Protein AF-A0A3D1IWL3-F1 (afdb_monomer_lite)

Foldseek 3Di:
DPFQKDKDWDFDQDPVPRDGFIKIKIWHDDPPDIDIDIDTDD

Sequence (42 aa):
SGKGKGWVDYKWPNPATKILEAKSSYVERYEDVYVGCGIYKK

pLDDT: mean 82.06, std 10.18, range [46.25, 90.62]

Secondary structure (DSSP, 8-state):
---SEEEEEEEEE-TTT--EEEEEEEEEEETTEEEEEEEE--

Radius of gyration: 12.48 Å; chains: 1; bounding box: 26×12×38 Å

Structure (mmCIF, N/CA/C/O backbone):
data_AF-A0A3D1IWL3-F1
#
_entry.id   AF-A0A3D1IWL3-F1
#
loop_
_atom_site.group_PDB
_atom_site.id
_atom_site.type_symbol
_atom_site.label_atom_id
_atom_site.label_alt_id
_atom_site.label_comp_id
_atom_site.label_asym_id
_atom_site.label_entity_id
_atom_site.label_seq_id
_atom_site.pdbx_PDB_ins_code
_atom_site.Cartn_x
_atom_site.Cartn_y
_atom_site.Cartn_z
_atom_site.occupancy
_atom_site.B_iso_or_equiv
_atom_site.auth_seq_id
_atom_site.auth_comp_id
_atom_site.auth_asym_id
_atom_site.auth_atom_id
_atom_site.pdbx_PDB_model_num
ATOM 1 N N . SER A 1 1 ? -4.648 2.239 22.988 1.00 46.25 1 SER A N 1
ATOM 2 C CA . SER A 1 1 ? -5.035 3.076 21.834 1.00 46.25 1 SER A CA 1
ATOM 3 C C . SER A 1 1 ? -4.243 2.676 20.595 1.00 46.25 1 SER A C 1
ATOM 5 O O . SER A 1 1 ? -3.230 3.290 20.283 1.00 46.25 1 SER A O 1
ATOM 7 N N . GLY A 1 2 ? -4.637 1.580 19.938 1.00 48.97 2 GLY A N 1
ATOM 8 C CA . GLY A 1 2 ? -3.972 1.099 18.723 1.00 48.97 2 GLY A CA 1
ATOM 9 C C . GLY A 1 2 ? -4.411 1.947 17.539 1.00 48.97 2 GLY A C 1
ATOM 10 O O . GLY A 1 2 ? -5.599 2.031 17.251 1.00 48.97 2 GLY A O 1
ATOM 11 N N . LYS A 1 3 ? -3.465 2.645 16.914 1.00 64.69 3 LYS A N 1
ATOM 12 C CA 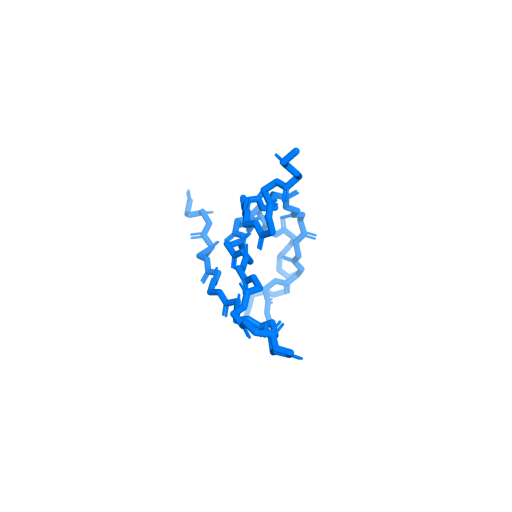. LYS A 1 3 ? -3.711 3.588 15.824 1.00 64.69 3 LYS A CA 1
ATOM 13 C C . LYS A 1 3 ? -4.274 2.799 14.644 1.00 64.69 3 LYS A C 1
ATOM 15 O O . LYS A 1 3 ? -3.517 2.116 13.966 1.00 64.69 3 LYS A O 1
ATOM 20 N N . GLY A 1 4 ? -5.577 2.893 14.388 1.00 73.12 4 GLY A N 1
ATOM 21 C CA . GLY A 1 4 ? -6.224 2.329 13.198 1.00 73.12 4 GLY A CA 1
ATOM 22 C C . GLY A 1 4 ? -5.771 2.999 11.899 1.00 73.12 4 GLY A C 1
ATOM 23 O O . GLY A 1 4 ? -6.546 3.071 10.965 1.00 73.12 4 GLY A O 1
ATOM 24 N N . LYS A 1 5 ? -4.557 3.551 11.853 1.00 84.75 5 LYS A N 1
ATOM 25 C CA . LYS A 1 5 ? -4.004 4.316 10.751 1.00 84.75 5 LYS A CA 1
ATOM 26 C C . LYS A 1 5 ? -2.494 4.148 10.669 1.00 84.75 5 LYS A C 1
ATOM 28 O O . LYS A 1 5 ? -1.828 4.086 11.706 1.00 84.75 5 LYS A O 1
ATOM 33 N N . GLY A 1 6 ? -1.952 4.119 9.458 1.00 88.56 6 GLY A N 1
ATOM 34 C CA . GLY A 1 6 ? -0.518 3.974 9.248 1.00 88.56 6 GLY A CA 1
ATOM 35 C C . GLY A 1 6 ? -0.106 3.903 7.785 1.00 88.56 6 GLY A C 1
ATOM 36 O O . GLY A 1 6 ? -0.931 3.760 6.887 1.00 88.56 6 GLY A O 1
ATOM 37 N N . TRP A 1 7 ? 1.202 3.999 7.569 1.00 89.44 7 TRP A N 1
ATOM 38 C CA . TRP A 1 7 ? 1.828 3.767 6.274 1.00 89.44 7 TRP A CA 1
ATOM 39 C C . TRP A 1 7 ? 2.318 2.327 6.185 1.00 89.44 7 TRP A C 1
ATOM 41 O O . TRP A 1 7 ? 2.877 1.792 7.141 1.00 89.44 7 TRP A O 1
ATOM 51 N N . VAL A 1 8 ? 2.109 1.720 5.023 1.00 87.50 8 VAL A N 1
ATOM 52 C CA . VAL A 1 8 ? 2.588 0.388 4.670 1.00 87.50 8 VAL A CA 1
ATOM 53 C C . VAL A 1 8 ? 3.465 0.523 3.434 1.00 87.50 8 VAL A C 1
ATOM 55 O O . VAL A 1 8 ? 2.988 0.889 2.357 1.00 87.50 8 VAL A O 1
ATOM 58 N N . ASP A 1 9 ? 4.750 0.232 3.592 1.00 88.38 9 ASP A N 1
ATOM 59 C CA . ASP A 1 9 ? 5.718 0.174 2.502 1.00 88.38 9 ASP A CA 1
ATOM 60 C C . ASP A 1 9 ? 5.847 -1.270 2.008 1.00 88.38 9 ASP A C 1
ATOM 62 O O . ASP A 1 9 ? 6.114 -2.187 2.785 1.00 88.38 9 ASP A O 1
ATOM 66 N N . TYR A 1 10 ? 5.658 -1.485 0.709 1.00 84.62 10 TYR A N 1
ATOM 67 C CA . TYR A 1 10 ? 5.790 -2.796 0.076 1.00 84.62 10 TYR A CA 1
ATOM 68 C C . TYR A 1 10 ? 6.276 -2.657 -1.364 1.00 84.62 10 TYR A C 1
ATOM 70 O O . TYR A 1 10 ? 6.201 -1.595 -1.978 1.00 84.62 10 TYR A O 1
ATOM 78 N N . LYS A 1 11 ? 6.801 -3.747 -1.919 1.00 84.69 11 LYS A N 1
ATOM 79 C CA . LYS A 1 11 ? 7.173 -3.808 -3.332 1.00 84.69 11 LYS A CA 1
ATOM 80 C C . LYS A 1 11 ? 6.013 -4.400 -4.120 1.00 84.69 11 LYS A C 1
ATOM 82 O O . LYS A 1 11 ? 5.514 -5.461 -3.752 1.00 84.69 11 LYS A O 1
ATOM 87 N N . TRP A 1 12 ? 5.581 -3.728 -5.182 1.00 83.75 12 TRP A N 1
ATOM 88 C CA . TRP A 1 12 ? 4.461 -4.183 -6.004 1.00 83.75 12 TRP A CA 1
ATOM 89 C C . TRP A 1 12 ? 4.775 -4.016 -7.490 1.00 83.75 12 TRP A C 1
ATOM 91 O O . TRP A 1 12 ? 5.325 -2.980 -7.871 1.00 83.75 12 TRP A O 1
ATOM 101 N N . PRO A 1 13 ? 4.433 -4.999 -8.342 1.00 82.88 13 PRO A N 1
ATOM 102 C CA . PRO A 1 13 ? 4.613 -4.861 -9.778 1.00 82.88 13 PRO A CA 1
ATOM 103 C C . PRO A 1 13 ? 3.707 -3.749 -10.307 1.00 82.88 13 PRO A C 1
ATOM 105 O O . PRO A 1 13 ? 2.483 -3.790 -10.155 1.00 82.88 13 PRO A O 1
ATOM 108 N N . ASN A 1 14 ? 4.300 -2.733 -10.925 1.00 76.81 14 ASN A N 1
ATOM 109 C CA . ASN A 1 14 ? 3.535 -1.681 -11.575 1.00 76.81 14 ASN A CA 1
ATOM 110 C C . ASN A 1 14 ? 2.821 -2.267 -12.809 1.00 76.81 14 ASN A C 1
ATOM 112 O O . ASN A 1 14 ? 3.488 -2.833 -13.676 1.00 76.81 14 ASN A O 1
ATOM 116 N N . PRO A 1 15 ? 1.483 -2.163 -12.920 1.00 78.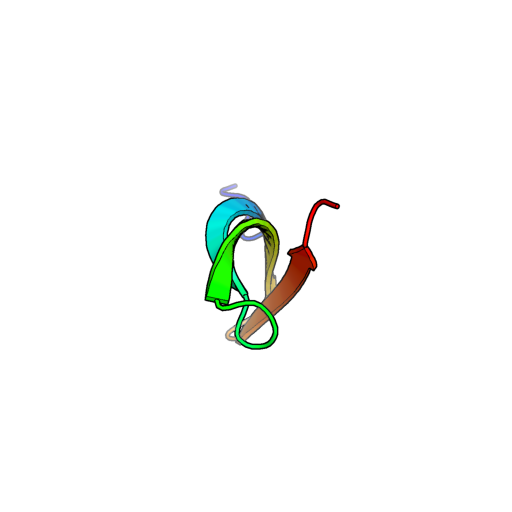75 15 PRO A N 1
ATOM 117 C CA . PRO A 1 15 ? 0.747 -2.753 -14.038 1.00 78.75 15 PRO A CA 1
ATOM 118 C C . PRO A 1 15 ? 1.123 -2.147 -15.399 1.00 78.75 15 PRO A C 1
ATOM 120 O O . PRO A 1 15 ? 0.962 -2.819 -16.414 1.00 78.75 15 PRO A O 1
ATOM 123 N N . ALA A 1 16 ? 1.649 -0.916 -15.430 1.00 82.56 16 ALA A N 1
ATOM 124 C CA . ALA A 1 16 ? 2.079 -0.251 -16.659 1.00 82.56 16 ALA A CA 1
ATOM 125 C C . ALA A 1 16 ? 3.470 -0.710 -17.134 1.00 82.56 16 ALA A C 1
ATOM 127 O O . ALA A 1 16 ? 3.675 -0.881 -18.332 1.00 82.56 16 ALA A O 1
ATOM 128 N N . THR A 1 17 ? 4.423 -0.919 -16.219 1.00 82.06 17 THR A N 1
ATOM 129 C CA . THR A 1 17 ? 5.831 -1.216 -16.571 1.00 82.06 17 THR A CA 1
ATOM 130 C C . THR A 1 17 ? 6.235 -2.669 -16.317 1.00 82.06 17 THR A C 1
ATOM 132 O O . THR A 1 17 ? 7.262 -3.116 -16.817 1.00 82.06 17 THR A O 1
ATOM 135 N N . LYS A 1 18 ? 5.442 -3.418 -15.540 1.00 82.38 18 LYS A N 1
ATOM 136 C CA . LYS A 1 18 ? 5.756 -4.750 -14.988 1.00 82.38 18 LYS A CA 1
ATOM 137 C C . LYS A 1 18 ? 7.022 -4.807 -14.126 1.00 82.38 18 LYS A C 1
ATOM 139 O O . LYS A 1 18 ? 7.491 -5.895 -13.800 1.00 82.38 18 LYS A O 1
ATOM 144 N N . ILE A 1 19 ? 7.553 -3.657 -13.720 1.00 83.31 19 ILE A N 1
ATOM 145 C CA . ILE A 1 19 ? 8.721 -3.574 -12.846 1.00 83.31 19 ILE A CA 1
ATOM 146 C C . ILE A 1 19 ? 8.253 -3.661 -11.392 1.00 83.31 19 ILE A C 1
ATOM 148 O O . ILE A 1 19 ? 7.224 -3.094 -11.019 1.00 83.31 19 ILE A O 1
ATOM 152 N N . LEU A 1 20 ? 9.001 -4.400 -10.571 1.00 84.06 20 LEU A N 1
ATOM 153 C CA . LEU A 1 20 ? 8.779 -4.463 -9.131 1.00 84.06 20 LEU A CA 1
ATOM 154 C C . LEU A 1 20 ? 9.278 -3.160 -8.490 1.00 84.06 20 LEU A C 1
ATOM 156 O O . LEU A 1 20 ? 10.472 -3.004 -8.240 1.00 84.06 20 LEU A O 1
ATOM 160 N N . GLU A 1 21 ? 8.359 -2.235 -8.227 1.00 83.50 21 GLU A N 1
ATOM 161 C CA . GLU A 1 21 ? 8.675 -0.905 -7.700 1.00 83.50 21 GLU A CA 1
ATOM 162 C C . GLU A 1 21 ? 8.294 -0.783 -6.221 1.00 83.50 21 GLU A C 1
ATOM 164 O O . GLU A 1 21 ? 7.412 -1.486 -5.715 1.00 83.50 21 GLU A O 1
ATOM 169 N N . ALA A 1 22 ? 8.978 0.114 -5.508 1.00 86.69 22 ALA A N 1
ATOM 170 C CA . ALA A 1 22 ? 8.638 0.436 -4.131 1.00 86.69 22 ALA A CA 1
ATOM 171 C C . ALA A 1 22 ? 7.373 1.305 -4.096 1.00 86.69 22 ALA A C 1
ATOM 173 O O . ALA A 1 22 ? 7.294 2.369 -4.714 1.00 86.69 22 ALA A O 1
ATOM 174 N N . LYS A 1 23 ? 6.377 0.858 -3.337 1.00 86.44 23 LYS A N 1
ATOM 175 C CA . LYS A 1 23 ? 5.102 1.542 -3.155 1.00 86.44 23 LYS A CA 1
ATOM 176 C C . LYS A 1 23 ? 4.857 1.781 -1.672 1.00 86.44 23 LYS A C 1
ATOM 178 O O . LYS A 1 23 ? 5.110 0.914 -0.840 1.00 86.44 23 LYS A O 1
ATOM 183 N N . SER A 1 24 ? 4.313 2.946 -1.352 1.00 89.62 24 SER A N 1
ATOM 184 C CA . SER A 1 24 ? 3.844 3.268 -0.004 1.00 89.62 24 SER A CA 1
ATOM 185 C C . SER A 1 24 ? 2.345 3.482 -0.058 1.00 89.62 24 SER A C 1
ATOM 187 O O . SER A 1 24 ? 1.864 4.268 -0.871 1.00 89.62 24 SER A O 1
ATOM 189 N N . SER A 1 25 ? 1.590 2.778 0.779 1.00 89.94 25 SER A N 1
ATOM 190 C CA . SER A 1 25 ? 0.146 2.978 0.921 1.00 89.94 25 SER A CA 1
ATOM 191 C C . SER A 1 25 ? -0.197 3.378 2.344 1.00 89.94 25 SER A C 1
ATOM 193 O O . SER A 1 25 ? 0.177 2.695 3.290 1.00 89.94 25 SER A O 1
ATOM 195 N N . TYR A 1 26 ? -0.899 4.492 2.489 1.00 89.75 26 TYR A N 1
ATOM 196 C CA . TYR A 1 26 ? -1.538 4.881 3.732 1.00 89.75 26 TYR A CA 1
ATOM 197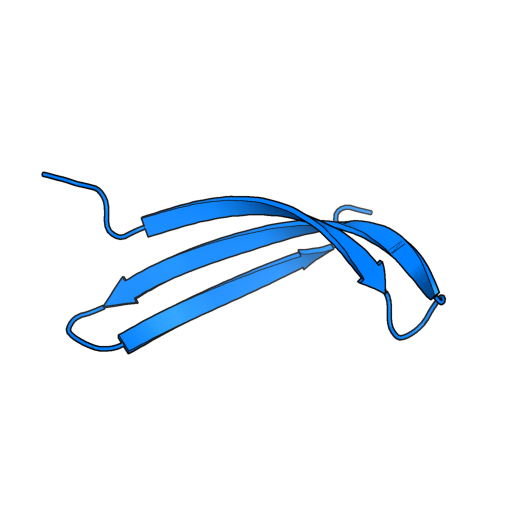 C C . TYR A 1 26 ? -2.857 4.132 3.863 1.00 89.75 26 TYR A C 1
ATOM 199 O O . TYR A 1 26 ? -3.625 4.077 2.902 1.00 89.75 26 TYR A O 1
ATOM 207 N N . VAL A 1 27 ? -3.112 3.569 5.038 1.00 90.62 27 VAL A N 1
ATOM 208 C CA . VAL A 1 27 ? -4.368 2.906 5.385 1.00 90.62 27 VAL A CA 1
ATOM 209 C C . VAL A 1 27 ? -4.891 3.538 6.663 1.00 90.62 27 VAL A C 1
ATOM 211 O O . VAL A 1 27 ? -4.136 3.698 7.619 1.00 90.62 27 VAL A O 1
ATOM 214 N N . GLU A 1 28 ? -6.175 3.874 6.687 1.00 89.81 28 GLU A N 1
ATOM 215 C CA . GLU A 1 28 ? -6.880 4.405 7.847 1.00 89.81 28 GLU A CA 1
ATOM 216 C C . GLU A 1 28 ? -8.256 3.750 7.979 1.00 89.81 28 GLU A C 1
ATOM 218 O O . GLU A 1 28 ? -9.022 3.654 7.024 1.00 89.81 28 GLU A O 1
ATOM 223 N N . ARG A 1 29 ? -8.559 3.276 9.184 1.00 87.94 29 ARG A N 1
ATOM 224 C CA . ARG A 1 29 ? -9.866 2.780 9.583 1.00 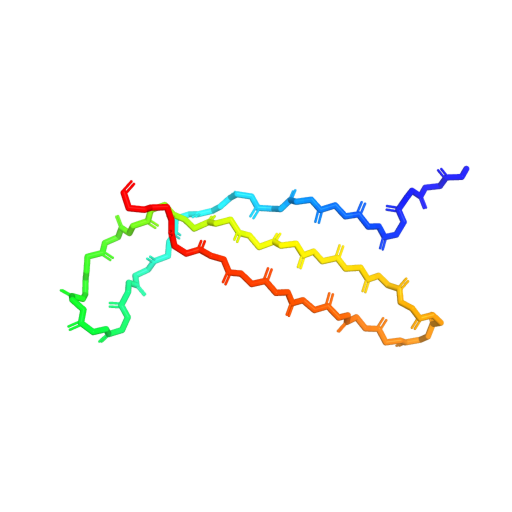87.94 29 ARG A CA 1
ATOM 225 C C . ARG A 1 29 ? -10.705 3.969 10.025 1.00 87.94 29 ARG A C 1
ATOM 227 O O . ARG A 1 29 ? -10.354 4.650 10.989 1.00 87.94 29 ARG A O 1
ATOM 234 N N . TYR A 1 30 ? -11.830 4.152 9.355 1.00 84.62 30 TYR A N 1
ATOM 235 C CA . TYR A 1 30 ? -12.860 5.103 9.729 1.00 84.62 30 TYR A CA 1
ATOM 236 C C . TYR A 1 30 ? -14.132 4.310 10.015 1.00 84.62 30 TYR A C 1
ATOM 238 O O . TYR A 1 30 ? -14.653 3.649 9.123 1.00 84.62 30 TYR A O 1
ATOM 246 N N . GLU A 1 31 ? -14.578 4.314 11.272 1.00 86.00 31 GLU A N 1
ATOM 247 C CA . GLU A 1 31 ? -15.715 3.506 11.739 1.00 86.00 31 GLU A CA 1
ATOM 248 C C . GLU A 1 31 ? -15.545 2.011 11.384 1.00 86.00 31 GLU A C 1
ATOM 250 O O . GLU A 1 31 ? -14.675 1.332 11.949 1.00 86.00 31 GLU A O 1
ATOM 255 N N . ASP A 1 32 ? -16.329 1.516 10.425 1.00 87.31 32 ASP A N 1
ATOM 256 C CA . ASP A 1 32 ? -16.332 0.131 9.946 1.00 87.31 32 ASP A CA 1
ATOM 257 C C . ASP A 1 32 ? -15.719 -0.045 8.551 1.00 87.31 32 ASP A C 1
ATOM 259 O O . ASP A 1 32 ? -15.695 -1.155 8.016 1.00 87.31 32 ASP A O 1
ATOM 263 N N . VAL A 1 33 ? -15.171 1.027 7.968 1.00 88.50 33 VAL A N 1
ATOM 264 C CA . VAL A 1 33 ? -14.522 0.996 6.653 1.00 88.50 33 VAL A CA 1
ATOM 265 C C . VAL A 1 33 ? -13.016 1.222 6.749 1.00 88.50 33 VAL A C 1
ATOM 267 O O . VAL A 1 33 ? -12.506 1.905 7.639 1.00 88.50 33 VAL A O 1
ATOM 270 N N . TYR A 1 34 ? -12.287 0.646 5.793 1.00 87.75 34 TYR A N 1
ATOM 271 C CA . TYR A 1 34 ? -10.860 0.885 5.599 1.00 87.75 34 TYR A CA 1
ATOM 272 C C . TYR A 1 34 ? -10.661 1.740 4.353 1.00 87.75 34 TYR A C 1
ATOM 274 O O . TYR A 1 34 ? -10.992 1.325 3.243 1.00 87.75 34 TYR A O 1
ATOM 282 N N . VAL A 1 35 ? -10.098 2.928 4.541 1.00 89.00 35 VAL A N 1
ATOM 283 C CA . VAL A 1 35 ? -9.725 3.844 3.468 1.00 89.00 35 VAL A CA 1
ATOM 284 C C . VAL A 1 35 ? -8.231 3.703 3.220 1.00 89.00 35 VAL A C 1
ATOM 286 O O . VAL A 1 35 ? -7.433 3.716 4.157 1.00 89.00 35 VAL A O 1
ATOM 289 N N . GLY A 1 36 ? -7.842 3.553 1.955 1.00 89.94 36 GLY A N 1
ATOM 290 C CA . GLY A 1 36 ? -6.446 3.412 1.564 1.00 89.94 36 GLY A CA 1
ATOM 291 C C . GLY A 1 36 ? -6.087 4.285 0.368 1.00 89.94 36 GLY A C 1
ATOM 292 O O . GLY A 1 36 ? -6.805 4.289 -0.628 1.00 89.94 36 GLY A O 1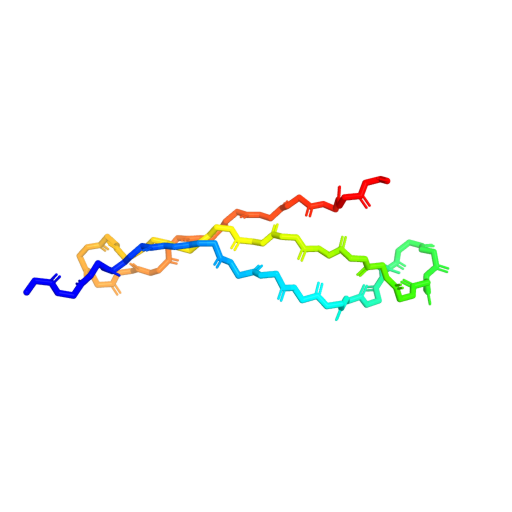
ATOM 293 N N . CYS A 1 37 ? -4.951 4.977 0.445 1.00 88.31 37 CYS A N 1
ATOM 294 C CA . CYS A 1 37 ? -4.365 5.733 -0.665 1.00 88.31 37 CYS A CA 1
ATOM 295 C C . CYS A 1 37 ? -2.890 5.368 -0.808 1.00 88.31 37 CYS A C 1
ATOM 297 O O . CYS A 1 37 ? -2.170 5.294 0.184 1.00 88.31 37 CYS A O 1
ATOM 299 N N . GLY A 1 38 ? -2.417 5.154 -2.035 1.00 85.56 38 GLY A N 1
ATOM 300 C CA . GLY A 1 38 ? -1.037 4.744 -2.280 1.00 85.56 38 GLY A CA 1
ATOM 301 C C . GLY A 1 38 ? -0.326 5.583 -3.323 1.00 85.56 38 GLY A C 1
ATOM 302 O O . GLY A 1 38 ? -0.924 5.993 -4.314 1.00 85.56 38 GLY A O 1
ATOM 303 N N . ILE A 1 39 ? 0.971 5.779 -3.103 1.00 83.19 39 ILE A N 1
ATOM 304 C CA . ILE A 1 39 ? 1.892 6.440 -4.022 1.00 83.19 39 ILE A CA 1
ATOM 305 C C . ILE A 1 39 ? 2.991 5.462 -4.435 1.00 83.19 39 ILE A C 1
ATOM 307 O O . ILE A 1 39 ? 3.505 4.695 -3.617 1.00 83.19 39 ILE A O 1
ATOM 311 N N . TYR A 1 40 ? 3.357 5.490 -5.712 1.00 76.19 40 TYR A N 1
ATOM 312 C CA . TYR A 1 40 ? 4.591 4.866 -6.174 1.00 76.19 40 TYR A CA 1
ATOM 313 C C . TYR A 1 40 ? 5.734 5.829 -5.859 1.00 76.19 40 TYR A C 1
ATOM 315 O O . TYR A 1 40 ? 5.668 7.004 -6.229 1.00 76.19 40 TYR A O 1
ATOM 323 N N . LYS A 1 41 ? 6.750 5.354 -5.134 1.00 67.00 41 LYS A N 1
ATOM 324 C CA . LYS A 1 41 ? 7.974 6.128 -4.925 1.00 67.00 41 LYS A CA 1
ATOM 325 C C . LYS A 1 41 ? 8.757 6.043 -6.239 1.00 67.00 41 LYS A C 1
ATOM 327 O O . LYS A 1 41 ? 9.185 4.951 -6.600 1.00 67.00 41 LYS A O 1
ATOM 332 N N . LYS A 1 42 ? 8.824 7.159 -6.974 1.00 61.44 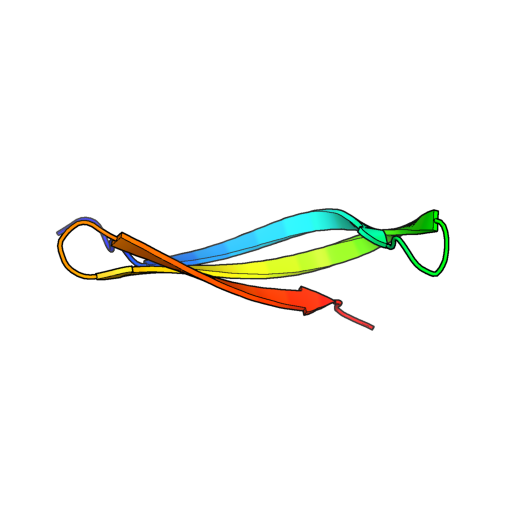42 LYS A N 1
ATOM 333 C CA . LYS A 1 42 ? 9.719 7.310 -8.133 1.00 61.44 42 LYS A CA 1
ATOM 334 C C . LYS A 1 42 ? 11.175 7.137 -7.717 1.00 61.44 42 LYS A C 1
ATOM 336 O O . LYS A 1 42 ? 11.488 7.509 -6.563 1.00 61.44 42 LYS A O 1
#